Protein AF-S9QZQ3-F1 (afdb_monomer)

Solvent-accessible surface area (backbone atoms only — not comparable to full-atom values): 3987 Å² total; per-residue (Å²): 140,55,71,71,58,53,52,52,47,52,53,48,30,73,75,67,69,50,61,61,77,81,66,70,61,81,75,86,80,89,76,85,86,76,82,62,72,87,49,48,66,60,50,51,57,50,54,68,50,44,62,60,52,52,52,57,53,63,73,78,107

pLDDT: mean 92.42, std 6.12, range [60.44, 97.62]

Mean predicted aligned error: 6.36 Å

Secondary structure (DSSP, 8-state):
--HHHHHHHHHHHHHH---HHHHSPPPPPS------GGGHHHHHHHHHHHHHHHHHHHHH-

Organism: NCBI:txid1123237

Folds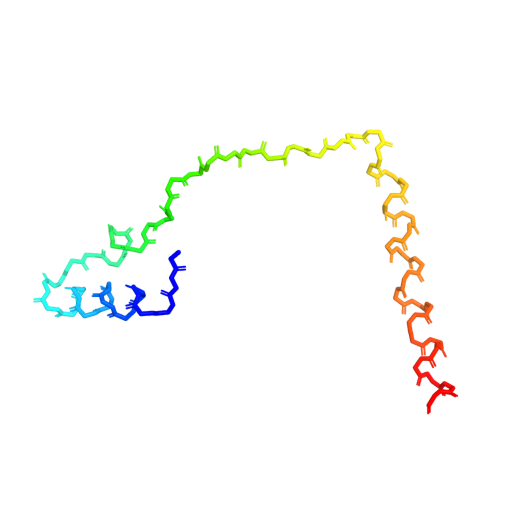eek 3Di:
DDPVLVVVLVVVCVVPVDDSVVSPDDPDDPDDDDDPVVCVVVVVVVVVVVVVVVVVVVVVD

Structure (mmCIF, N/CA/C/O backbone):
data_AF-S9QZQ3-F1
#
_entry.id   AF-S9QZQ3-F1
#
loop_
_atom_site.group_PDB
_atom_site.id
_atom_site.type_symbol
_atom_site.label_atom_id
_atom_site.label_alt_id
_atom_site.label_comp_id
_atom_site.label_asym_id
_atom_site.label_entity_id
_atom_site.label_seq_id
_atom_site.pdbx_PDB_ins_code
_atom_site.Cartn_x
_atom_site.Cartn_y
_atom_site.Cartn_z
_atom_site.occupancy
_atom_site.B_iso_or_equiv
_atom_site.auth_seq_id
_atom_site.auth_comp_id
_atom_site.auth_asym_id
_atom_site.auth_atom_id
_atom_site.pdbx_PDB_model_num
ATOM 1 N N . MET A 1 1 ? -4.038 8.512 11.662 1.00 60.44 1 MET A N 1
ATOM 2 C CA . MET A 1 1 ? -4.580 7.506 12.608 1.00 60.44 1 MET A CA 1
ATOM 3 C C . MET A 1 1 ? -3.522 6.432 12.814 1.00 60.44 1 MET A C 1
ATOM 5 O O . MET A 1 1 ? -2.889 6.063 11.838 1.00 60.44 1 MET A O 1
ATOM 9 N N . GLY A 1 2 ? -3.269 5.995 14.049 1.00 81.50 2 GLY A N 1
ATOM 10 C CA . GLY A 1 2 ? -2.168 5.072 14.369 1.00 81.50 2 GLY A CA 1
ATOM 11 C C . GLY A 1 2 ? -2.609 3.898 15.243 1.00 81.50 2 GLY A C 1
ATOM 12 O O . GLY A 1 2 ? -3.799 3.742 15.517 1.00 81.50 2 GLY A O 1
ATOM 13 N N . ALA A 1 3 ? -1.649 3.099 15.714 1.00 85.38 3 ALA A N 1
ATOM 14 C CA . ALA A 1 3 ? -1.891 1.853 16.453 1.00 85.38 3 ALA A CA 1
ATOM 15 C C . ALA A 1 3 ? -2.866 1.995 17.641 1.00 85.38 3 ALA A C 1
ATOM 17 O O . ALA A 1 3 ? -3.708 1.126 17.853 1.00 85.38 3 ALA A O 1
ATOM 18 N N . ALA A 1 4 ? -2.825 3.120 18.364 1.00 89.00 4 ALA A N 1
ATOM 19 C CA . ALA A 1 4 ? -3.724 3.388 19.490 1.00 89.00 4 ALA A CA 1
ATOM 20 C C . ALA A 1 4 ? -5.213 3.424 19.092 1.00 89.00 4 ALA A C 1
ATOM 22 O O . ALA A 1 4 ? -6.060 2.883 19.801 1.00 89.00 4 ALA A O 1
ATOM 23 N N . LEU A 1 5 ? -5.547 4.001 17.930 1.00 87.44 5 LEU A N 1
ATOM 24 C CA . LEU A 1 5 ? -6.928 3.999 17.437 1.00 87.44 5 LEU A CA 1
ATOM 25 C C . LEU A 1 5 ? -7.368 2.588 17.027 1.00 87.44 5 LEU A C 1
ATOM 27 O O . LEU A 1 5 ? -8.520 2.215 17.240 1.00 87.44 5 LEU A O 1
ATOM 31 N N . GLY A 1 6 ? -6.446 1.797 16.471 1.00 88.31 6 GLY A N 1
ATOM 32 C CA . GLY A 1 6 ? -6.684 0.383 16.183 1.00 88.31 6 GLY A CA 1
ATOM 33 C C . GLY A 1 6 ? -7.039 -0.400 17.448 1.00 88.31 6 GLY A C 1
ATOM 34 O O . GLY A 1 6 ? -8.045 -1.106 17.466 1.00 88.31 6 GLY A O 1
ATOM 35 N N . ALA A 1 7 ? -6.286 -0.200 18.534 1.00 90.56 7 ALA A N 1
ATOM 36 C CA . ALA A 1 7 ? -6.570 -0.822 19.827 1.00 90.56 7 ALA A CA 1
ATOM 37 C C . ALA A 1 7 ? -7.943 -0.409 20.390 1.00 90.56 7 ALA A C 1
ATOM 39 O O . ALA A 1 7 ? -8.707 -1.259 20.844 1.00 90.56 7 ALA A O 1
ATOM 40 N N . ALA A 1 8 ? -8.305 0.874 20.293 1.00 90.06 8 ALA A N 1
ATOM 41 C CA . ALA A 1 8 ? -9.620 1.352 20.721 1.00 90.06 8 ALA A CA 1
ATOM 42 C C . ALA A 1 8 ? -10.770 0.718 19.913 1.00 90.06 8 ALA A C 1
ATOM 44 O O . ALA A 1 8 ? -11.783 0.307 20.482 1.00 90.06 8 ALA A O 1
ATOM 45 N N . ARG A 1 9 ? -10.608 0.583 18.588 1.00 91.38 9 ARG A N 1
ATOM 46 C CA . ARG A 1 9 ? -11.581 -0.092 17.711 1.00 91.38 9 ARG A CA 1
ATOM 47 C C . ARG A 1 9 ? -11.747 -1.571 18.070 1.00 91.38 9 ARG A C 1
ATOM 49 O O . ARG A 1 9 ? -12.879 -2.049 18.114 1.00 91.38 9 ARG A O 1
ATOM 56 N N . LEU A 1 10 ? -10.651 -2.267 18.380 1.00 90.38 10 LEU A N 1
ATOM 57 C CA . LEU A 1 10 ? -10.684 -3.656 18.854 1.00 90.38 10 LEU A CA 1
ATOM 58 C C . LEU A 1 10 ? -11.440 -3.785 20.182 1.00 90.38 10 LEU A C 1
ATOM 60 O O . LEU A 1 10 ? -12.318 -4.638 20.302 1.00 90.38 10 LEU A O 1
ATOM 64 N N . GLY A 1 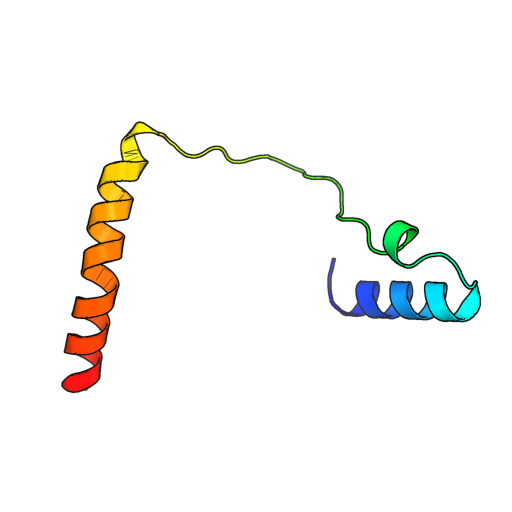11 ? -11.164 -2.902 21.147 1.00 91.56 11 GLY A N 1
ATOM 65 C CA . GLY A 1 11 ? -11.895 -2.861 22.416 1.00 91.56 11 GLY A CA 1
ATOM 66 C C . GLY A 1 11 ? -13.397 -2.630 22.221 1.00 91.56 11 GLY A C 1
ATOM 67 O O . GLY A 1 11 ? -14.208 -3.309 22.847 1.00 91.56 11 GLY A O 1
ATOM 68 N N . ARG A 1 12 ? -13.781 -1.739 21.295 1.00 91.25 12 ARG A N 1
ATOM 69 C CA . ARG A 1 12 ? -15.189 -1.500 20.943 1.00 91.25 12 ARG A CA 1
ATOM 70 C C . ARG A 1 12 ? -15.871 -2.760 20.407 1.00 91.25 12 ARG A C 1
ATOM 72 O O . ARG A 1 12 ? -16.943 -3.098 20.890 1.00 91.25 12 ARG A O 1
ATOM 79 N N . VAL A 1 13 ? -15.252 -3.460 19.453 1.00 93.88 13 VAL A N 1
ATOM 80 C CA . VAL A 1 13 ? -15.789 -4.719 18.895 1.00 93.88 13 VAL A CA 1
ATOM 81 C C . VAL A 1 13 ? -16.007 -5.753 19.998 1.00 93.88 13 VAL A C 1
ATOM 83 O O . VAL A 1 13 ? -17.083 -6.340 20.079 1.00 93.88 13 VAL A O 1
ATOM 86 N N . ALA A 1 14 ? -15.016 -5.935 20.874 1.00 90.88 14 ALA A N 1
ATOM 87 C CA . ALA A 1 14 ? -15.102 -6.893 21.973 1.00 90.88 14 ALA A CA 1
ATOM 88 C C . ALA A 1 14 ? -16.213 -6.543 22.978 1.00 90.88 14 ALA A C 1
ATOM 90 O O . ALA A 1 14 ? -16.891 -7.437 23.474 1.00 90.88 14 ALA A O 1
ATOM 91 N N . ALA A 1 15 ? -16.416 -5.254 23.262 1.00 93.81 15 ALA A N 1
ATOM 92 C CA . ALA A 1 15 ? -17.410 -4.797 24.229 1.00 93.81 15 ALA A CA 1
ATOM 93 C C . ALA A 1 15 ? -18.849 -4.805 23.685 1.00 93.81 15 ALA A C 1
ATOM 95 O O . ALA A 1 15 ? -19.781 -5.033 24.451 1.00 93.81 15 ALA A O 1
ATOM 96 N N . THR A 1 16 ? -19.050 -4.531 22.391 1.00 91.19 16 THR A N 1
ATOM 97 C CA . THR A 1 16 ? -20.396 -4.348 21.816 1.00 91.19 16 THR A CA 1
ATOM 98 C C . THR A 1 16 ? -20.854 -5.495 20.920 1.00 91.19 16 THR A C 1
ATOM 100 O O . THR A 1 16 ? -22.002 -5.486 20.487 1.00 91.19 16 THR A O 1
ATOM 103 N N . GLY A 1 17 ? -19.974 -6.444 20.576 1.00 90.00 17 GLY A N 1
ATOM 104 C CA . GLY A 1 17 ? -20.269 -7.508 19.608 1.00 90.00 17 GLY A CA 1
ATOM 105 C C . GLY A 1 17 ? -20.523 -6.999 18.183 1.00 90.00 17 GLY A C 1
ATOM 106 O O . GLY A 1 17 ? -21.033 -7.744 17.351 1.00 90.00 17 GLY A O 1
ATOM 107 N N . ALA A 1 18 ? -20.194 -5.733 17.898 1.00 90.06 18 ALA A N 1
ATOM 108 C CA . ALA A 1 18 ? -20.385 -5.146 16.576 1.00 90.06 18 ALA A CA 1
ATOM 109 C C . ALA A 1 18 ? -19.530 -5.884 15.540 1.00 90.06 18 ALA A C 1
ATOM 111 O O . ALA A 1 18 ? -18.393 -6.275 15.826 1.00 90.06 18 ALA A O 1
ATOM 112 N N . ALA A 1 19 ? -20.053 -6.041 14.324 1.00 91.25 19 ALA A N 1
ATOM 113 C CA . ALA A 1 19 ? -19.331 -6.715 13.258 1.00 91.25 19 ALA A CA 1
ATOM 114 C C . ALA A 1 19 ? -18.013 -5.967 12.958 1.00 91.25 19 ALA A C 1
ATOM 116 O O . ALA A 1 19 ? -18.038 -4.757 12.716 1.00 91.25 19 ALA A O 1
ATOM 117 N N . PRO A 1 20 ? -16.848 -6.646 12.923 1.00 89.44 20 PRO A N 1
ATOM 118 C CA . PRO A 1 20 ? -15.565 -5.986 12.671 1.00 89.44 20 PRO A CA 1
ATOM 119 C C . PRO A 1 20 ? -15.537 -5.164 11.378 1.00 89.44 20 PRO A C 1
ATOM 121 O O . PRO A 1 20 ? -14.912 -4.107 11.347 1.00 89.44 20 PRO A O 1
ATOM 124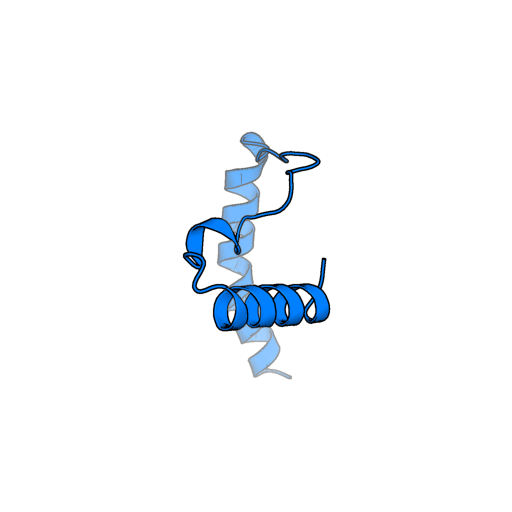 N N . ALA A 1 21 ? -16.259 -5.603 10.342 1.00 90.88 21 ALA A N 1
ATOM 125 C CA . ALA A 1 21 ? -16.374 -4.899 9.065 1.00 90.88 21 ALA A CA 1
ATOM 126 C C . ALA A 1 21 ? -16.982 -3.489 9.198 1.00 90.88 21 ALA A C 1
ATOM 128 O O . ALA A 1 21 ? -16.591 -2.584 8.468 1.00 90.88 21 ALA A O 1
ATOM 129 N N . GLU A 1 22 ? -17.883 -3.277 10.160 1.00 89.12 22 GLU A N 1
ATOM 130 C CA . GLU A 1 22 ? -18.513 -1.974 10.417 1.00 89.12 22 GLU A CA 1
ATOM 131 C C . GLU A 1 22 ? -17.614 -1.049 11.254 1.00 89.12 22 GLU A C 1
ATOM 133 O O . GLU A 1 22 ? -17.796 0.168 11.289 1.00 89.12 22 GLU A O 1
ATOM 138 N N . VAL A 1 23 ? -16.627 -1.616 11.956 1.00 89.25 23 VAL A N 1
ATOM 139 C CA . VAL A 1 23 ? -15.734 -0.881 12.862 1.00 89.25 23 VAL A CA 1
ATOM 140 C C . VAL A 1 23 ? -14.371 -0.586 12.232 1.00 89.25 23 VAL A C 1
ATOM 142 O O . VAL A 1 23 ? -13.768 0.451 12.520 1.00 89.25 23 VAL A O 1
ATOM 145 N N . MET A 1 24 ? -13.872 -1.480 11.380 1.00 90.56 24 MET A N 1
ATOM 146 C CA . MET A 1 24 ? -12.551 -1.408 10.753 1.00 90.56 24 MET A CA 1
ATOM 147 C C . MET A 1 24 ? -12.607 -0.771 9.361 1.00 90.56 24 MET A C 1
ATOM 149 O O . MET A 1 24 ? -12.034 -1.285 8.406 1.00 90.56 24 MET A O 1
ATOM 153 N N . THR A 1 25 ? -13.287 0.366 9.243 1.00 91.50 25 THR A N 1
ATOM 154 C CA . THR A 1 25 ? -13.389 1.088 7.974 1.00 91.50 25 THR A CA 1
ATOM 155 C C . THR A 1 25 ? -12.150 1.953 7.714 1.00 91.50 25 THR A C 1
ATOM 157 O O . THR A 1 25 ? -11.529 2.464 8.670 1.00 91.50 25 THR A O 1
ATOM 160 N N . PRO A 1 26 ? -11.759 2.117 6.434 1.00 89.88 26 PRO A N 1
ATOM 161 C CA . PRO A 1 26 ? -10.740 3.086 6.063 1.00 89.88 26 PRO A CA 1
ATOM 162 C C . PRO A 1 26 ? -11.213 4.503 6.433 1.00 89.88 26 PRO A C 1
ATOM 164 O O . PRO A 1 26 ? -12.417 4.769 6.433 1.00 89.88 26 PRO A O 1
ATOM 167 N N . PRO A 1 27 ? -10.291 5.411 6.794 1.00 89.12 27 PRO A N 1
ATOM 168 C CA . PRO A 1 27 ? -10.629 6.822 6.917 1.00 89.12 27 PRO A CA 1
ATOM 169 C C . PRO A 1 27 ? -11.001 7.402 5.547 1.00 89.12 27 PRO A C 1
ATOM 171 O O . PRO A 1 27 ? -10.727 6.801 4.509 1.00 89.12 27 PRO A O 1
ATOM 174 N N . GLU A 1 28 ? -11.590 8.592 5.555 1.00 93.31 28 GLU A N 1
ATOM 175 C CA . GLU A 1 28 ? -11.868 9.337 4.329 1.00 93.31 28 GLU A CA 1
ATOM 176 C C . GLU A 1 28 ? -10.573 9.606 3.550 1.00 93.31 28 GLU A C 1
ATOM 178 O O . GLU A 1 28 ? -9.552 10.011 4.118 1.00 93.31 28 GLU A O 1
ATOM 183 N N . THR A 1 29 ? -10.613 9.360 2.242 1.00 94.31 29 THR A N 1
ATOM 184 C CA . THR A 1 29 ? -9.502 9.658 1.337 1.00 94.31 29 THR A CA 1
ATOM 185 C C . THR A 1 29 ? -9.434 11.165 1.110 1.00 94.31 29 THR A C 1
ATOM 187 O O . THR A 1 29 ? -10.386 11.749 0.604 1.00 94.31 29 THR A O 1
ATOM 190 N N . GLY A 1 30 ? -8.309 11.793 1.466 1.00 95.56 30 GLY A N 1
ATOM 191 C CA . GLY A 1 30 ? -8.104 13.230 1.245 1.00 95.56 30 GLY A CA 1
ATOM 192 C C . GLY A 1 30 ? -7.860 13.589 -0.223 1.00 95.56 30 GLY A C 1
ATOM 193 O O . GLY A 1 30 ? -8.433 14.548 -0.725 1.00 95.56 30 GLY A O 1
ATOM 194 N N . GLU A 1 31 ? -7.039 12.803 -0.919 1.00 97.00 31 GLU A N 1
ATOM 195 C CA . GLU A 1 31 ? -6.730 12.975 -2.341 1.00 97.00 31 GLU A CA 1
ATOM 196 C C . GLU A 1 31 ? -6.411 11.612 -2.969 1.00 97.00 31 GLU A C 1
ATOM 198 O O . GLU A 1 31 ? -5.847 10.733 -2.308 1.00 97.00 31 GLU A O 1
ATOM 203 N N . VAL A 1 32 ? -6.775 11.435 -4.241 1.00 96.81 32 VAL A N 1
ATOM 204 C CA . VAL A 1 32 ? -6.376 10.285 -5.060 1.00 96.81 32 VAL A CA 1
ATOM 205 C C . VAL A 1 32 ? -5.304 10.753 -6.037 1.00 96.81 32 VAL A C 1
ATOM 207 O O . VAL A 1 32 ? -5.553 11.638 -6.849 1.00 96.81 32 VAL A O 1
ATOM 210 N N . ILE A 1 33 ? -4.116 10.154 -5.957 1.00 96.56 33 ILE A N 1
ATOM 211 C CA . ILE A 1 33 ? -3.007 10.448 -6.868 1.00 96.56 33 ILE A CA 1
ATOM 212 C C . ILE A 1 33 ? -2.994 9.399 -7.976 1.00 96.56 33 ILE A C 1
ATOM 214 O O . ILE A 1 33 ? -2.623 8.248 -7.741 1.00 96.56 33 ILE A O 1
ATOM 218 N N . GLU A 1 34 ? -3.399 9.804 -9.177 1.00 97.44 34 GLU A N 1
ATOM 219 C CA . GLU A 1 34 ? -3.416 8.928 -10.348 1.00 97.44 34 GLU A CA 1
ATOM 220 C C . GLU A 1 34 ? -2.010 8.741 -10.945 1.00 97.44 34 GLU A C 1
ATOM 222 O O . GLU A 1 34 ? -1.191 9.669 -10.927 1.00 97.44 34 GLU A O 1
ATOM 227 N N . PRO A 1 35 ? -1.702 7.566 -11.524 1.00 95.75 35 PRO A N 1
ATOM 228 C CA . PRO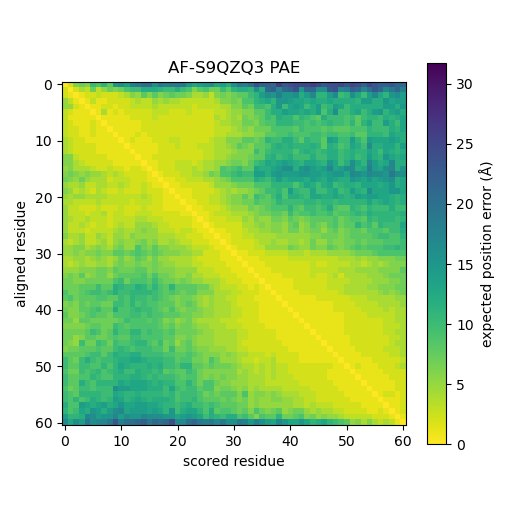 A 1 35 ? -0.456 7.369 -12.248 1.00 95.75 35 PRO A CA 1
ATOM 229 C C . PRO A 1 35 ? -0.353 8.292 -13.466 1.00 95.75 35 PRO A C 1
ATOM 231 O O . PRO A 1 35 ? -1.278 8.406 -14.271 1.00 95.75 35 PRO A O 1
ATOM 234 N N . VAL A 1 36 ? 0.827 8.876 -13.677 1.00 97.62 36 VAL A N 1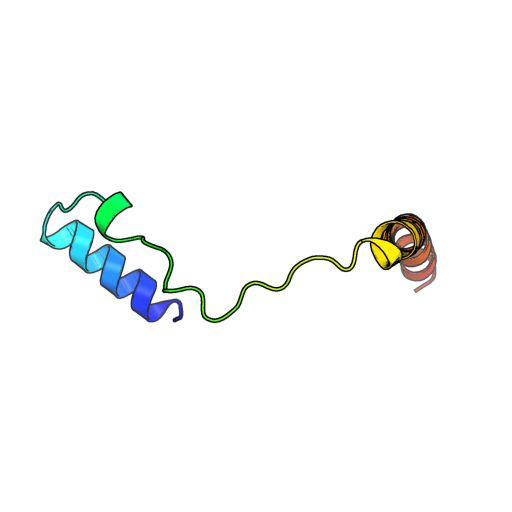
ATOM 235 C CA . VAL A 1 36 ? 1.143 9.564 -14.934 1.00 97.62 36 VAL A CA 1
ATOM 236 C C . VAL A 1 36 ? 1.468 8.506 -15.988 1.00 97.62 36 VAL A C 1
ATOM 238 O O . VAL A 1 36 ? 2.569 7.954 -15.995 1.00 97.62 36 VAL A O 1
ATOM 241 N N . ALA A 1 37 ? 0.508 8.206 -16.868 1.00 97.12 37 ALA A N 1
ATOM 242 C CA . ALA A 1 37 ? 0.584 7.092 -17.823 1.00 97.12 37 ALA A CA 1
ATOM 243 C C . ALA A 1 37 ? 1.861 7.098 -18.685 1.00 97.12 37 ALA A C 1
ATOM 245 O O . ALA A 1 37 ? 2.451 6.049 -18.934 1.00 97.12 37 ALA A O 1
ATOM 246 N N . GLU A 1 38 ? 2.331 8.281 -19.080 1.00 97.25 38 GLU A N 1
ATOM 247 C CA . GLU A 1 38 ? 3.540 8.458 -19.895 1.00 97.25 38 GLU A CA 1
ATOM 248 C C . GLU A 1 38 ? 4.826 8.019 -19.177 1.00 97.25 38 GLU A C 1
ATOM 250 O O . GLU A 1 38 ? 5.804 7.641 -19.823 1.00 97.25 38 GLU A O 1
ATOM 255 N N . LEU A 1 39 ? 4.834 8.032 -17.841 1.00 97.12 39 LEU A N 1
ATOM 256 C CA . LEU A 1 39 ? 5.997 7.661 -17.034 1.00 97.12 39 LEU A CA 1
ATOM 257 C C . LEU A 1 39 ? 6.032 6.172 -16.682 1.00 97.12 39 LEU A C 1
ATOM 259 O O . LEU A 1 39 ? 7.097 5.668 -16.321 1.00 97.12 39 LEU A O 1
ATOM 263 N N . VAL A 1 40 ? 4.912 5.455 -16.812 1.00 96.69 40 VAL A N 1
ATOM 264 C CA . VAL A 1 40 ? 4.808 4.038 -16.423 1.00 96.69 40 VAL A CA 1
ATOM 265 C C . VAL A 1 40 ? 5.889 3.177 -17.096 1.00 96.69 40 VAL A C 1
ATOM 267 O O . VAL A 1 40 ? 6.646 2.531 -16.368 1.00 96.69 40 VAL A O 1
ATOM 270 N N . PRO A 1 41 ? 6.102 3.232 -18.429 1.00 97.62 41 PRO A N 1
ATOM 271 C CA . PRO A 1 41 ? 7.121 2.396 -19.069 1.00 97.62 41 PRO A CA 1
ATOM 272 C C . PRO A 1 41 ? 8.551 2.718 -18.606 1.00 97.62 41 PRO A C 1
ATOM 274 O O . PRO A 1 41 ? 9.401 1.831 -18.506 1.00 97.62 41 PRO A O 1
ATOM 277 N N . ALA A 1 42 ? 8.832 3.993 -18.311 1.00 97.62 42 ALA A N 1
ATOM 278 C CA . ALA A 1 42 ? 10.148 4.432 -17.856 1.00 97.62 42 ALA A CA 1
ATOM 279 C C . ALA A 1 42 ? 10.452 3.929 -16.435 1.00 97.62 42 ALA A C 1
ATOM 281 O O . ALA A 1 42 ? 11.566 3.458 -16.168 1.00 97.62 42 ALA A O 1
ATOM 282 N N . PHE A 1 43 ? 9.462 3.987 -15.540 1.00 96.81 43 PHE A N 1
ATOM 283 C CA . PHE A 1 43 ? 9.578 3.462 -14.180 1.00 96.81 43 PHE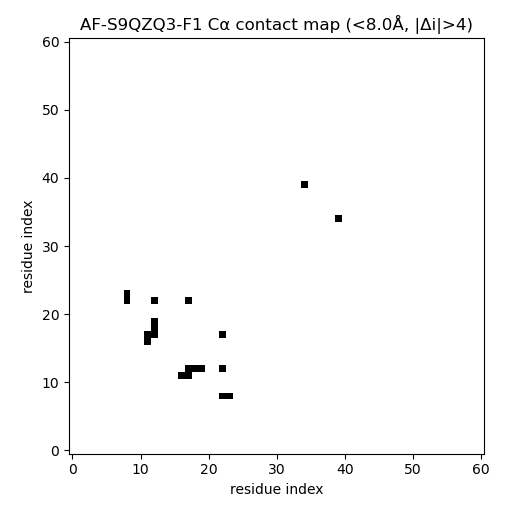 A CA 1
ATOM 284 C C . PHE A 1 43 ? 9.654 1.934 -14.159 1.00 96.81 43 PHE A C 1
ATOM 286 O O . PHE A 1 43 ? 10.481 1.397 -13.422 1.00 96.81 43 PHE A O 1
ATOM 293 N N . ASP A 1 44 ? 8.909 1.235 -15.016 1.00 97.38 44 ASP A N 1
ATOM 294 C CA . AS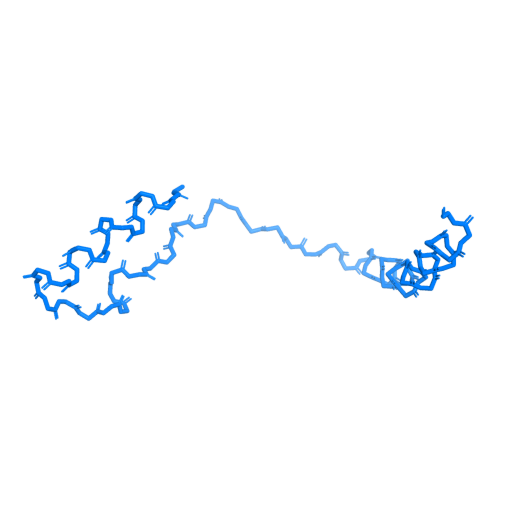P A 1 44 ? 9.004 -0.225 -15.147 1.00 97.38 44 ASP A CA 1
ATOM 295 C C . ASP A 1 44 ? 10.409 -0.663 -15.577 1.00 97.38 44 ASP A C 1
ATOM 297 O O . ASP A 1 44 ? 11.014 -1.554 -14.970 1.00 97.38 44 ASP A O 1
ATOM 301 N N . ALA A 1 45 ? 10.990 0.005 -16.578 1.00 97.31 45 ALA A N 1
ATOM 302 C CA . ALA A 1 45 ? 12.355 -0.281 -17.013 1.00 97.31 45 ALA A CA 1
ATOM 303 C C . ALA A 1 45 ? 13.386 -0.027 -15.898 1.00 97.31 45 ALA A C 1
ATOM 305 O O . ALA A 1 45 ? 14.359 -0.775 -15.762 1.00 97.31 45 ALA A O 1
ATOM 306 N N . ALA A 1 46 ? 13.195 1.019 -15.089 1.00 96.62 46 ALA A N 1
ATOM 307 C CA . ALA A 1 46 ? 14.050 1.296 -13.938 1.00 96.62 46 ALA A CA 1
ATOM 308 C C . ALA A 1 46 ? 13.886 0.244 -12.828 1.00 96.62 46 ALA A C 1
ATOM 310 O O . ALA A 1 46 ? 14.888 -0.231 -12.284 1.00 96.62 46 ALA A O 1
ATOM 311 N N . TRP A 1 47 ? 12.651 -0.171 -12.547 1.00 95.62 47 TRP A N 1
ATOM 312 C CA . TRP A 1 47 ? 12.325 -1.202 -11.565 1.00 95.62 47 TRP A CA 1
ATOM 313 C C . TRP A 1 47 ? 13.003 -2.537 -11.888 1.00 95.62 47 TRP A C 1
ATOM 315 O O . TRP A 1 47 ? 13.652 -3.129 -11.022 1.00 95.62 47 TRP A O 1
ATOM 325 N N . GLN A 1 48 ? 12.964 -2.964 -13.154 1.00 97.00 48 GLN A N 1
ATOM 326 C CA . GLN A 1 48 ? 13.627 -4.199 -13.593 1.00 97.00 48 GLN A CA 1
ATOM 327 C C . GLN A 1 48 ? 15.150 -4.165 -13.393 1.00 97.00 48 GLN A C 1
ATOM 329 O O . GLN A 1 48 ? 15.764 -5.189 -13.087 1.00 97.00 48 GLN A O 1
ATOM 334 N N . ARG A 1 49 ? 15.779 -2.987 -13.512 1.00 95.81 49 ARG A N 1
ATOM 335 C CA . ARG A 1 49 ? 17.224 -2.819 -13.275 1.00 95.81 49 ARG A CA 1
ATOM 336 C C . ARG A 1 49 ? 17.588 -2.785 -11.793 1.00 95.81 49 ARG A C 1
ATOM 338 O O . ARG A 1 49 ? 18.696 -3.189 -11.435 1.00 95.81 49 ARG A O 1
ATOM 345 N N . PHE A 1 50 ? 16.681 -2.321 -10.934 1.00 95.44 50 PHE A N 1
ATOM 346 C CA . PHE A 1 50 ? 16.962 -2.100 -9.517 1.00 95.44 50 PHE A CA 1
ATOM 347 C C . PHE A 1 50 ? 17.355 -3.388 -8.783 1.00 95.44 50 PHE A C 1
ATOM 349 O O . PHE A 1 50 ? 18.389 -3.427 -8.120 1.00 95.44 50 PHE A O 1
ATOM 356 N N . GLY A 1 51 ? 16.569 -4.461 -8.923 1.00 95.31 51 GLY A N 1
ATOM 357 C CA . GLY A 1 51 ? 16.816 -5.721 -8.213 1.00 95.31 51 GLY A CA 1
ATOM 358 C C . GLY A 1 51 ? 18.204 -6.326 -8.486 1.00 95.31 51 GLY A C 1
ATOM 359 O O . GLY A 1 51 ? 18.932 -6.624 -7.533 1.00 95.31 51 GLY A O 1
ATOM 360 N N . PRO A 1 52 ? 18.600 -6.508 -9.761 1.00 96.56 52 PRO A N 1
ATOM 361 C CA . PRO A 1 52 ? 19.945 -6.951 -10.123 1.00 96.56 52 PRO A CA 1
ATOM 362 C C . PRO A 1 52 ? 21.045 -6.016 -9.615 1.00 96.56 52 PRO A C 1
ATOM 364 O O . PRO A 1 52 ? 22.012 -6.499 -9.027 1.00 96.56 52 PRO A O 1
ATOM 367 N N . ALA A 1 53 ? 20.883 -4.698 -9.781 1.00 95.00 53 ALA A N 1
ATOM 368 C CA . ALA A 1 53 ? 21.870 -3.718 -9.331 1.00 95.00 53 ALA A CA 1
ATOM 369 C C . ALA A 1 53 ? 22.078 -3.778 -7.810 1.00 95.00 53 ALA A C 1
ATOM 371 O O . ALA A 1 53 ? 23.211 -3.859 -7.342 1.00 95.00 53 ALA A O 1
ATOM 372 N N . TYR A 1 54 ? 20.989 -3.831 -7.038 1.00 96.12 54 TYR A N 1
ATOM 373 C CA . TYR A 1 54 ? 21.040 -3.947 -5.582 1.00 96.12 54 TYR A CA 1
ATOM 374 C C . TYR A 1 54 ? 21.769 -5.215 -5.126 1.00 96.12 54 TYR A C 1
AT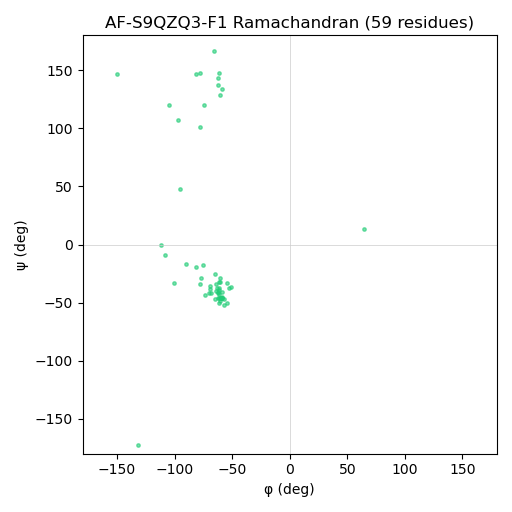OM 376 O O . TYR A 1 54 ? 22.625 -5.152 -4.245 1.00 96.12 54 TYR A O 1
ATOM 384 N N . ARG A 1 55 ? 21.466 -6.370 -5.734 1.00 96.75 55 ARG A N 1
ATOM 385 C CA . ARG A 1 55 ? 22.154 -7.628 -5.405 1.00 96.75 55 ARG A CA 1
ATOM 386 C C . ARG A 1 55 ? 23.638 -7.580 -5.759 1.00 96.75 55 ARG A C 1
ATOM 388 O O . ARG A 1 55 ? 24.443 -8.060 -4.970 1.00 96.75 55 ARG A O 1
ATOM 395 N N . GLY A 1 56 ? 23.986 -6.988 -6.902 1.00 96.50 56 GLY A N 1
ATOM 396 C CA . GLY A 1 56 ? 25.376 -6.799 -7.314 1.00 96.50 56 GLY A CA 1
ATOM 397 C C . GLY A 1 56 ? 26.164 -5.953 -6.314 1.00 96.50 56 GLY A C 1
ATOM 398 O O . GLY A 1 56 ? 27.241 -6.360 -5.898 1.00 96.50 56 GLY A O 1
ATOM 399 N N . VAL A 1 57 ? 25.594 -4.828 -5.867 1.00 94.44 57 VAL A N 1
ATOM 400 C CA . VAL A 1 57 ? 26.211 -3.964 -4.845 1.00 94.44 57 VAL A CA 1
ATOM 401 C C . VAL A 1 57 ? 26.322 -4.684 -3.500 1.00 94.44 57 VAL A C 1
ATOM 403 O O . VAL A 1 57 ? 27.394 -4.691 -2.906 1.00 94.44 57 VAL A O 1
ATOM 406 N N . LYS A 1 58 ? 25.255 -5.350 -3.037 1.00 93.25 58 LYS A N 1
ATOM 407 C CA . LYS A 1 58 ? 25.271 -6.100 -1.769 1.00 93.25 58 LYS A CA 1
ATOM 408 C C . LYS A 1 58 ? 26.307 -7.234 -1.759 1.00 93.25 58 LYS A C 1
ATOM 410 O O . LYS A 1 58 ? 26.778 -7.592 -0.693 1.00 93.25 58 LYS A O 1
ATOM 415 N N . ALA A 1 59 ? 26.634 -7.828 -2.906 1.00 92.81 59 ALA A N 1
ATOM 416 C CA . ALA A 1 59 ? 27.579 -8.944 -2.973 1.00 92.81 59 ALA A CA 1
ATOM 417 C C . ALA A 1 59 ? 29.053 -8.527 -2.808 1.00 92.81 59 ALA A C 1
ATOM 419 O O . ALA A 1 59 ? 29.891 -9.388 -2.550 1.00 92.81 59 ALA A O 1
ATOM 420 N N . ILE A 1 60 ? 29.369 -7.242 -2.991 1.00 91.88 60 ILE A N 1
ATOM 421 C CA . ILE A 1 60 ? 30.740 -6.705 -2.929 1.00 91.88 60 ILE A CA 1
ATOM 422 C C . ILE A 1 60 ? 30.977 -5.780 -1.725 1.00 91.88 60 ILE A C 1
ATOM 424 O O . ILE A 1 60 ? 32.072 -5.236 -1.588 1.00 91.88 60 ILE A O 1
ATOM 428 N N . GLN A 1 61 ? 29.950 -5.572 -0.898 1.00 71.12 61 GLN A N 1
ATOM 429 C CA . GLN A 1 61 ? 29.998 -4.838 0.368 1.00 71.12 61 GLN A CA 1
ATOM 430 C C . GLN A 1 61 ? 30.048 -5.822 1.533 1.00 71.12 61 GLN A C 1
ATOM 432 O O . GLN A 1 61 ? 30.775 -5.519 2.502 1.00 71.12 61 GLN A O 1
#

Radius of g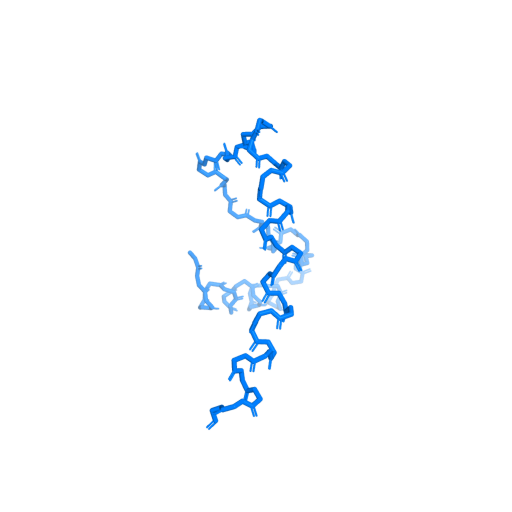yration: 21.28 Å; Cα contacts (8 Å, |Δi|>4): 10; chains: 1; bounding box: 51×22×44 Å

Sequence (61 aa):
MGAALGAARLGRVAATGAAPAEVMTPPETGEVIEPVAELVPAFDAAWQRFGPAYRGVKAIQ